Protein AF-A0AA96V9T4-F1 (afdb_monomer)

Foldseek 3Di:
DCDPVNVVVVVVVVCVVQNPVVVVVVVVVVVVVVVVVVVVVVVVVVVVVVVVVVVVVVVVVVVVVVVVVLVVLLVLLVVLVHDPPPDGSVRSVVVSVVSVVPPDDDDDDDDDDDDDDDDDDDDDDDDDDDDDDD

Radius of gyration: 39.46 Å; Cα contacts (8 Å, |Δi|>4): 24; chains: 1; bounding box: 83×58×87 Å

Mean predicted aligned error: 18.17 Å

pLDDT: mean 77.09, std 18.7, range [33.09, 97.25]

InterPro domains:
  IPR003369 Sec-independent protein translocase protein TatA/B/E [PF02416] (2-43)

Structure (mmCIF, N/CA/C/O backbone):
data_AF-A0AA96V9T4-F1
#
_entry.id   AF-A0AA96V9T4-F1
#
loop_
_atom_site.group_PDB
_atom_site.id
_atom_site.type_symbol
_atom_site.label_atom_id
_atom_site.label_alt_id
_atom_site.label_comp_id
_atom_site.label_asym_id
_atom_site.label_entity_id
_atom_site.label_seq_id
_atom_site.pdbx_PDB_ins_code
_atom_site.Cartn_x
_atom_site.Cartn_y
_atom_site.Cartn_z
_atom_site.occupancy
_atom_site.B_iso_or_equiv
_atom_site.auth_seq_id
_atom_site.auth_comp_id
_atom_site.auth_asym_id
_atom_site.auth_atom_id
_atom_site.pdbx_PDB_model_num
ATOM 1 N N . MET A 1 1 ? 34.118 0.308 -5.604 1.00 80.50 1 MET A N 1
ATOM 2 C CA . MET A 1 1 ? 33.140 1.384 -5.858 1.00 80.50 1 MET A CA 1
ATOM 3 C C . MET A 1 1 ? 32.497 1.049 -7.177 1.00 80.50 1 MET A C 1
ATOM 5 O O . MET A 1 1 ? 33.241 0.987 -8.144 1.00 80.50 1 MET A O 1
ATOM 9 N N . ILE A 1 2 ? 31.195 0.756 -7.202 1.00 84.62 2 ILE A N 1
ATOM 10 C CA . ILE A 1 2 ? 30.520 0.529 -8.480 1.00 84.62 2 ILE A CA 1
ATOM 11 C C . ILE A 1 2 ? 30.469 1.876 -9.199 1.00 84.62 2 ILE A C 1
ATOM 13 O O . ILE A 1 2 ? 29.892 2.835 -8.683 1.00 84.62 2 ILE A O 1
ATOM 17 N N . GLY A 1 3 ? 31.157 1.973 -10.330 1.00 94.69 3 GLY A N 1
ATOM 18 C CA . GLY A 1 3 ? 31.218 3.202 -11.116 1.00 94.69 3 GLY A CA 1
ATOM 19 C C . GLY A 1 3 ? 29.951 3.402 -11.946 1.00 94.69 3 GLY A C 1
ATOM 20 O O . GLY A 1 3 ? 29.275 2.440 -12.306 1.00 94.69 3 GLY A O 1
ATOM 21 N N . GLY A 1 4 ? 29.654 4.647 -12.334 1.00 95.69 4 GLY A N 1
ATOM 22 C CA . GLY A 1 4 ? 28.522 4.937 -13.230 1.00 95.69 4 GLY A CA 1
ATOM 23 C C . GLY A 1 4 ? 28.580 4.159 -14.555 1.00 95.69 4 GLY A C 1
ATOM 24 O O . GLY A 1 4 ? 27.540 3.785 -15.092 1.00 95.69 4 GLY A O 1
ATOM 25 N N . LEU A 1 5 ? 29.789 3.840 -15.039 1.00 95.69 5 LEU A N 1
ATOM 26 C CA . LEU A 1 5 ? 29.995 3.002 -16.226 1.00 95.69 5 LEU A CA 1
ATOM 27 C C . LEU A 1 5 ? 29.593 1.534 -16.016 1.00 95.69 5 LEU A C 1
ATOM 29 O O . LEU A 1 5 ? 29.020 0.945 -16.926 1.00 95.69 5 LEU A O 1
ATOM 33 N N . GLU A 1 6 ? 29.844 0.946 -14.842 1.00 95.12 6 GLU A N 1
ATOM 34 C CA . GLU A 1 6 ? 29.424 -0.435 -14.550 1.00 95.12 6 GLU A CA 1
ATOM 35 C C . GLU A 1 6 ? 27.898 -0.539 -14.487 1.00 95.12 6 GLU A C 1
ATOM 37 O O . GLU A 1 6 ? 27.320 -1.456 -15.066 1.00 95.12 6 GLU A O 1
ATOM 42 N N . VAL A 1 7 ? 27.228 0.443 -13.867 1.00 95.69 7 VAL A N 1
ATOM 43 C CA . VAL A 1 7 ? 25.755 0.508 -13.849 1.00 95.69 7 VAL A CA 1
ATOM 44 C C . VAL A 1 7 ? 25.198 0.654 -15.266 1.00 95.69 7 VAL A C 1
ATOM 46 O O . VAL A 1 7 ? 24.257 -0.050 -15.628 1.00 95.69 7 VAL A O 1
ATOM 49 N N . LEU A 1 8 ? 25.794 1.520 -16.093 1.00 95.56 8 LEU A N 1
ATOM 50 C CA . LEU A 1 8 ? 25.370 1.703 -17.482 1.00 95.56 8 LEU A CA 1
ATOM 51 C C . LEU A 1 8 ? 25.533 0.416 -18.303 1.00 95.56 8 LEU A C 1
ATOM 53 O O . LEU A 1 8 ? 24.635 0.063 -19.066 1.00 95.56 8 LEU A O 1
ATOM 57 N N . PHE A 1 9 ? 26.640 -0.308 -18.121 1.00 96.50 9 PHE A N 1
ATOM 58 C CA . PHE A 1 9 ? 26.873 -1.581 -18.802 1.00 96.50 9 PHE A CA 1
ATOM 59 C C . PHE A 1 9 ? 25.818 -2.628 -18.422 1.00 96.50 9 PHE A C 1
ATOM 61 O O . PHE A 1 9 ? 25.251 -3.275 -19.301 1.00 96.50 9 PHE A O 1
ATOM 68 N N . ILE A 1 10 ? 25.488 -2.746 -17.131 1.00 95.50 10 ILE A N 1
ATOM 69 C CA . ILE A 1 10 ? 24.442 -3.662 -16.651 1.00 95.50 10 ILE A CA 1
ATOM 70 C C . ILE A 1 10 ? 23.080 -3.293 -17.249 1.00 95.50 10 ILE A C 1
ATOM 72 O O . ILE A 1 10 ? 22.367 -4.177 -17.723 1.00 95.50 10 ILE A O 1
ATOM 76 N N . ILE A 1 11 ? 22.731 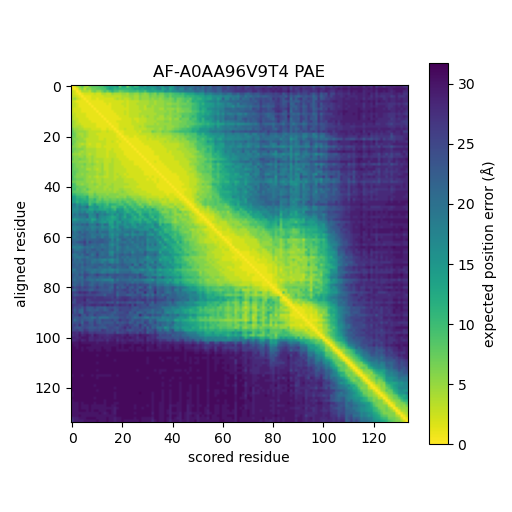-2.002 -17.282 1.00 94.81 11 ILE A N 1
ATOM 77 C CA . ILE A 1 11 ? 21.482 -1.539 -17.901 1.00 94.81 11 ILE A CA 1
ATOM 78 C C . ILE A 1 11 ? 21.442 -1.937 -19.376 1.00 94.81 11 ILE A C 1
ATOM 80 O O . ILE A 1 11 ? 20.445 -2.502 -19.809 1.00 94.81 11 ILE A O 1
ATOM 84 N N . ILE A 1 12 ? 22.517 -1.722 -20.140 1.00 96.38 12 ILE A N 1
ATOM 85 C CA . ILE A 1 12 ? 22.566 -2.115 -21.557 1.00 96.38 12 ILE A CA 1
ATOM 86 C C . ILE A 1 12 ? 22.348 -3.623 -21.721 1.00 96.38 12 ILE A C 1
ATOM 88 O O . ILE A 1 12 ? 21.542 -4.025 -22.556 1.00 96.38 12 ILE A O 1
ATOM 92 N N . VAL A 1 13 ? 23.006 -4.461 -20.912 1.00 96.75 13 VAL A N 1
ATOM 93 C CA . VAL A 1 13 ? 22.823 -5.923 -20.968 1.00 96.75 13 VAL A CA 1
ATOM 94 C C . VAL A 1 13 ? 21.365 -6.305 -20.691 1.00 96.75 13 VAL A C 1
ATOM 96 O O . VAL A 1 13 ? 20.775 -7.062 -21.459 1.00 96.75 13 VAL A O 1
ATOM 99 N N . VAL A 1 14 ? 20.750 -5.743 -19.648 1.00 96.12 14 VAL A N 1
ATOM 100 C CA . VAL A 1 14 ? 19.333 -5.982 -19.317 1.00 96.12 14 VAL A CA 1
ATOM 101 C C . VAL A 1 14 ? 18.413 -5.511 -20.448 1.00 96.12 14 VAL A C 1
ATOM 103 O O . VAL A 1 14 ? 17.487 -6.228 -20.823 1.00 96.12 14 VAL A O 1
ATOM 106 N N . LEU A 1 15 ? 18.682 -4.348 -21.043 1.00 95.56 15 LEU A N 1
ATOM 107 C CA . LEU A 1 15 ? 17.903 -3.818 -22.163 1.00 95.56 15 LEU A CA 1
ATOM 108 C C . LEU A 1 15 ? 18.041 -4.654 -23.437 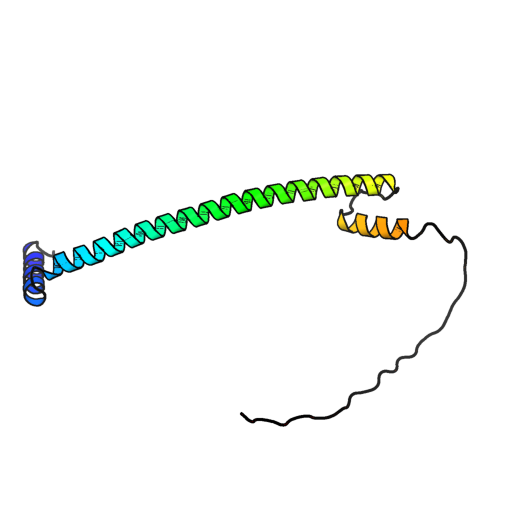1.00 95.56 15 LEU A C 1
ATOM 110 O O . LEU A 1 15 ? 17.100 -4.699 -24.216 1.00 95.56 15 LEU A O 1
ATOM 114 N N . VAL A 1 16 ? 19.167 -5.328 -23.667 1.00 96.25 16 VAL A N 1
ATOM 115 C CA . VAL A 1 16 ? 19.309 -6.257 -24.800 1.00 96.25 16 VAL A CA 1
ATOM 116 C C . VAL A 1 16 ? 18.538 -7.552 -24.545 1.00 96.25 16 VAL A C 1
ATOM 118 O O . VAL A 1 16 ? 17.903 -8.070 -25.459 1.00 96.25 16 VAL A O 1
ATOM 121 N N . LEU A 1 17 ? 18.557 -8.063 -23.310 1.00 96.50 17 LEU A N 1
ATOM 122 C CA . LEU A 1 17 ? 17.844 -9.292 -22.947 1.00 96.50 17 LEU A CA 1
ATOM 123 C C . LEU A 1 17 ? 16.322 -9.120 -22.972 1.00 96.50 17 LEU A C 1
ATOM 125 O O . LEU A 1 17 ? 15.611 -9.995 -23.458 1.00 96.50 17 LEU A O 1
ATOM 129 N N . PHE A 1 18 ? 15.826 -8.006 -22.435 1.00 94.88 18 PHE A N 1
ATOM 130 C CA . PHE A 1 18 ? 14.392 -7.764 -22.279 1.00 94.88 18 PHE A CA 1
ATOM 131 C C . PHE A 1 18 ? 13.824 -6.785 -23.312 1.00 94.88 18 PHE A C 1
ATOM 133 O O . PHE A 1 18 ? 12.625 -6.793 -23.558 1.00 94.88 18 PHE A O 1
ATOM 140 N N . GLY A 1 19 ? 14.655 -5.967 -23.952 1.00 94.38 19 GLY A N 1
ATOM 141 C CA . GLY A 1 19 ? 14.225 -4.881 -24.831 1.00 94.38 19 GLY A CA 1
ATOM 142 C C . GLY A 1 19 ? 13.972 -3.565 -24.074 1.00 94.38 19 GLY A C 1
ATOM 143 O O . GLY A 1 19 ? 13.561 -3.580 -22.908 1.00 94.38 19 GLY A O 1
ATOM 144 N N . PRO A 1 20 ? 14.160 -2.402 -24.731 1.00 93.56 20 PRO A N 1
ATOM 145 C CA . PRO A 1 20 ? 13.902 -1.085 -24.139 1.00 93.56 20 PRO A CA 1
ATOM 146 C C . PRO A 1 20 ? 12.431 -0.844 -23.799 1.00 93.56 20 PRO A C 1
ATOM 148 O O . PRO A 1 20 ? 12.144 -0.057 -22.901 1.00 93.56 20 PRO A O 1
ATOM 151 N N . ASP A 1 21 ? 11.510 -1.547 -24.457 1.00 95.06 21 ASP A N 1
ATOM 152 C CA . ASP A 1 21 ? 10.070 -1.365 -24.269 1.00 95.06 21 ASP A CA 1
ATOM 153 C C . ASP A 1 21 ? 9.527 -2.073 -23.017 1.00 95.06 21 ASP A C 1
ATOM 155 O O . ASP A 1 21 ? 8.495 -1.672 -22.479 1.00 95.06 21 ASP A O 1
ATOM 159 N N . LYS A 1 22 ? 10.231 -3.087 -22.486 1.00 93.81 22 LYS A N 1
ATOM 160 C CA . LYS A 1 22 ? 9.735 -3.872 -21.341 1.00 93.81 22 LYS A CA 1
ATOM 161 C C . LYS A 1 22 ? 9.825 -3.150 -20.009 1.00 93.81 22 LYS A C 1
ATOM 163 O O . LYS A 1 22 ? 8.918 -3.273 -19.192 1.00 93.81 22 LYS A O 1
ATOM 168 N N . ILE A 1 23 ? 10.864 -2.351 -19.792 1.00 93.56 23 ILE A N 1
ATOM 169 C CA . ILE A 1 23 ? 10.989 -1.538 -18.576 1.00 93.56 23 ILE A CA 1
ATOM 170 C C . ILE A 1 23 ? 9.827 -0.530 -18.428 1.00 93.56 23 ILE A C 1
ATOM 172 O O . ILE A 1 23 ? 9.190 -0.531 -17.372 1.00 93.56 23 ILE A O 1
ATOM 176 N N . PRO A 1 24 ? 9.481 0.299 -19.439 1.00 92.00 24 PRO A N 1
ATOM 177 C CA . PRO A 1 24 ? 8.349 1.218 -19.336 1.00 92.00 24 PRO A CA 1
ATOM 178 C C . PRO A 1 24 ? 6.992 0.501 -19.306 1.00 92.00 24 PRO A C 1
ATOM 180 O O . PRO A 1 24 ? 6.080 0.985 -18.638 1.00 92.00 24 PRO A O 1
ATOM 183 N N . GLU A 1 25 ? 6.844 -0.645 -19.977 1.00 95.69 25 GLU A N 1
ATOM 184 C CA . GLU A 1 25 ? 5.634 -1.477 -19.900 1.00 95.69 25 GLU A CA 1
ATOM 185 C C . GLU A 1 25 ? 5.395 -1.985 -18.466 1.00 95.69 25 GLU A C 1
ATOM 187 O O . GLU A 1 25 ? 4.316 -1.779 -17.907 1.00 95.69 25 GLU A O 1
ATOM 192 N N . LEU A 1 26 ? 6.427 -2.547 -17.825 1.00 95.12 26 LEU A N 1
ATOM 193 C CA . LEU A 1 26 ? 6.365 -3.017 -16.438 1.00 95.12 26 LEU A CA 1
ATOM 194 C C . LEU A 1 26 ? 6.142 -1.864 -15.455 1.00 95.12 26 LEU A C 1
ATOM 196 O O . LEU A 1 26 ? 5.318 -1.982 -14.551 1.00 95.12 26 LEU A O 1
ATOM 200 N N . ALA A 1 27 ? 6.824 -0.730 -15.644 1.00 95.44 27 ALA A N 1
ATOM 201 C CA . ALA A 1 27 ? 6.637 0.447 -14.799 1.00 95.44 27 ALA A CA 1
ATOM 202 C C . ALA A 1 27 ? 5.194 0.974 -14.859 1.00 95.44 27 ALA A C 1
ATOM 204 O O . ALA A 1 27 ? 4.633 1.337 -13.826 1.00 95.44 27 ALA A O 1
ATOM 205 N N . ARG A 1 28 ? 4.567 0.980 -16.044 1.00 96.88 28 ARG A N 1
ATOM 206 C CA . ARG A 1 28 ? 3.155 1.361 -16.204 1.00 96.88 28 ARG A CA 1
ATOM 207 C C . ARG A 1 28 ? 2.213 0.361 -15.542 1.00 96.88 28 ARG A C 1
ATOM 209 O O . ARG A 1 28 ? 1.299 0.788 -14.845 1.00 96.88 28 ARG A O 1
ATOM 216 N N . ALA A 1 29 ? 2.449 -0.938 -15.718 1.00 96.75 29 ALA A N 1
ATOM 217 C CA . ALA A 1 29 ? 1.628 -1.983 -15.109 1.00 96.75 29 ALA A CA 1
ATOM 218 C C . ALA A 1 29 ? 1.689 -1.936 -13.572 1.00 96.75 29 ALA A C 1
ATOM 220 O O . ALA A 1 29 ? 0.657 -1.874 -12.907 1.00 96.75 29 ALA A O 1
ATOM 221 N N . VAL A 1 30 ? 2.899 -1.886 -13.008 1.00 97.25 30 VAL A N 1
ATOM 222 C CA . VAL A 1 30 ? 3.114 -1.779 -11.557 1.00 97.25 30 VAL A CA 1
ATOM 223 C C . VAL A 1 30 ? 2.593 -0.445 -11.023 1.00 97.25 30 VAL A C 1
ATOM 225 O O . VAL A 1 30 ? 1.964 -0.414 -9.970 1.00 97.25 30 VAL A O 1
ATOM 228 N N . GLY A 1 31 ? 2.809 0.657 -11.745 1.00 95.94 31 GLY A N 1
ATOM 229 C CA . GLY A 1 31 ? 2.315 1.979 -11.361 1.00 95.94 31 GLY A CA 1
ATOM 230 C C . GLY A 1 31 ? 0.788 2.052 -11.312 1.00 95.94 31 GLY A C 1
ATOM 231 O O . GLY A 1 31 ? 0.238 2.592 -10.354 1.00 95.94 31 GLY A O 1
ATOM 232 N N . GLY A 1 32 ? 0.108 1.463 -12.301 1.00 96.81 32 GLY A N 1
ATOM 233 C CA . GLY A 1 32 ? -1.349 1.331 -12.310 1.00 96.81 32 GLY A CA 1
ATOM 234 C C . GLY A 1 32 ? -1.849 0.490 -11.137 1.00 96.81 32 GLY A C 1
ATOM 235 O O . GLY A 1 32 ? -2.663 0.967 -10.349 1.00 96.81 32 GLY A O 1
ATOM 236 N N . ALA A 1 33 ? -1.276 -0.704 -10.953 1.00 97.06 33 ALA A N 1
ATOM 237 C CA . ALA A 1 33 ? -1.637 -1.603 -9.859 1.00 97.06 33 ALA A CA 1
ATOM 238 C C . ALA A 1 33 ? -1.428 -0.963 -8.475 1.00 97.06 33 ALA A C 1
ATOM 240 O O . ALA A 1 33 ? -2.295 -1.055 -7.611 1.00 97.06 33 ALA A O 1
ATOM 241 N N . MET A 1 34 ? -0.309 -0.263 -8.260 1.00 96.88 34 MET A N 1
ATOM 242 C CA . MET A 1 34 ? -0.033 0.439 -7.002 1.00 96.88 34 MET A CA 1
ATOM 243 C C . MET A 1 34 ? -1.004 1.609 -6.772 1.00 96.88 34 MET A C 1
ATOM 245 O O . MET A 1 34 ? -1.389 1.883 -5.634 1.00 96.88 34 MET A O 1
ATOM 249 N N . GLY A 1 35 ? -1.416 2.300 -7.840 1.00 96.75 35 GLY A N 1
ATOM 250 C CA . GLY A 1 35 ? -2.401 3.381 -7.781 1.00 96.75 35 GLY A CA 1
ATOM 251 C C . GLY A 1 35 ? -3.793 2.890 -7.381 1.00 96.75 35 GLY A C 1
ATOM 252 O O . GLY A 1 35 ? -4.415 3.458 -6.477 1.00 96.75 35 GLY A O 1
ATOM 253 N N . GLU A 1 36 ? -4.257 1.804 -7.999 1.00 96.81 36 GLU A N 1
ATOM 254 C CA . GLU A 1 36 ? -5.520 1.148 -7.642 1.00 96.81 36 GLU A CA 1
ATOM 255 C C . GLU A 1 36 ? -5.460 0.565 -6.229 1.00 96.81 36 GLU A C 1
ATOM 257 O O . GLU A 1 36 ? -6.371 0.792 -5.435 1.00 96.81 36 GLU A O 1
ATOM 262 N N . PHE A 1 37 ? -4.348 -0.081 -5.864 1.00 96.56 37 PHE A N 1
ATOM 263 C CA . PHE A 1 37 ? -4.134 -0.621 -4.523 1.00 96.56 37 PHE A CA 1
ATOM 264 C C . PHE A 1 37 ? -4.206 0.465 -3.445 1.00 96.56 37 PHE A C 1
ATOM 266 O O . PHE A 1 37 ? -4.906 0.299 -2.450 1.00 96.56 37 PHE A O 1
ATOM 273 N N . LYS A 1 38 ? -3.546 1.613 -3.648 1.00 95.69 38 LYS A N 1
ATOM 274 C CA . LYS A 1 38 ? -3.608 2.745 -2.709 1.00 95.69 38 LYS A CA 1
ATOM 275 C C . LYS A 1 38 ? -5.022 3.322 -2.593 1.00 95.69 38 LYS A C 1
ATOM 277 O O . LYS A 1 38 ? -5.434 3.733 -1.510 1.00 95.69 38 LYS A O 1
ATOM 282 N N . THR A 1 39 ? -5.761 3.357 -3.698 1.00 95.56 39 THR A N 1
ATOM 283 C CA . THR A 1 39 ? -7.150 3.835 -3.717 1.00 95.56 39 THR A CA 1
ATOM 284 C C . THR A 1 39 ? -8.064 2.882 -2.948 1.00 95.56 39 THR A C 1
ATOM 286 O O . THR A 1 39 ? -8.815 3.328 -2.083 1.00 95.56 39 THR A O 1
ATOM 289 N N . ALA A 1 40 ? -7.940 1.575 -3.191 1.00 95.62 40 ALA A N 1
ATOM 290 C CA . ALA A 1 40 ? -8.668 0.540 -2.465 1.00 95.62 40 ALA A CA 1
ATOM 291 C C . ALA A 1 40 ? -8.319 0.533 -0.969 1.00 95.62 40 ALA A C 1
ATOM 293 O O . ALA A 1 40 ? -9.210 0.462 -0.129 1.00 95.62 40 ALA A O 1
ATOM 294 N N . GLN A 1 41 ? -7.037 0.685 -0.624 1.00 94.50 41 GLN A N 1
ATOM 295 C CA . GLN A 1 41 ? -6.582 0.782 0.763 1.00 94.50 41 GLN A CA 1
ATOM 296 C C . GLN A 1 41 ? -7.217 1.981 1.482 1.00 94.50 41 GLN A C 1
ATOM 298 O O . GLN A 1 41 ? -7.708 1.835 2.597 1.00 94.50 41 GLN A O 1
ATOM 303 N N . LYS A 1 42 ? -7.259 3.152 0.834 1.00 93.81 42 LYS A N 1
ATOM 304 C CA . LYS A 1 42 ? -7.873 4.357 1.407 1.00 93.81 42 LYS A CA 1
ATOM 305 C C . LYS A 1 42 ? -9.390 4.220 1.578 1.00 93.81 42 LYS A C 1
ATOM 307 O O . LYS A 1 42 ? -9.934 4.720 2.558 1.00 93.81 42 LYS A O 1
ATOM 312 N N . ALA A 1 43 ? -10.069 3.557 0.641 1.00 90.81 43 ALA A N 1
ATOM 313 C CA . ALA A 1 43 ? -11.492 3.251 0.771 1.00 90.81 43 ALA A CA 1
ATOM 314 C C . ALA A 1 43 ? -11.754 2.304 1.955 1.00 90.81 43 ALA A C 1
ATOM 316 O O . ALA A 1 43 ? -12.618 2.584 2.779 1.00 90.81 43 ALA A O 1
ATOM 317 N N . ALA A 1 44 ? -10.943 1.251 2.102 1.00 90.12 44 ALA A N 1
ATOM 318 C CA . ALA A 1 44 ? -11.051 0.313 3.216 1.00 90.12 44 ALA A CA 1
ATOM 319 C C . ALA A 1 44 ? -10.819 0.983 4.584 1.00 90.12 44 ALA A C 1
ATOM 321 O O . ALA A 1 44 ? -11.531 0.698 5.541 1.00 90.12 44 ALA A O 1
ATOM 322 N N . GLU A 1 45 ? -9.853 1.901 4.686 1.00 87.62 45 GLU A N 1
ATOM 323 C CA . GLU A 1 45 ? -9.608 2.666 5.917 1.00 87.62 45 GLU A CA 1
ATOM 324 C C . GLU A 1 45 ? -10.802 3.564 6.288 1.00 87.62 45 GLU A C 1
ATOM 326 O O . GLU A 1 45 ? -11.186 3.642 7.457 1.00 87.62 45 GLU A O 1
ATOM 331 N N . PHE A 1 46 ? -11.432 4.200 5.294 1.00 85.25 46 PHE A N 1
ATOM 332 C CA . PHE A 1 46 ? -12.625 5.017 5.509 1.00 85.25 46 PHE A CA 1
ATOM 333 C C . PHE A 1 46 ? -13.809 4.184 6.021 1.00 85.25 46 PHE A C 1
ATOM 335 O O . PHE A 1 46 ? -14.427 4.571 7.015 1.00 85.25 46 PHE A O 1
ATOM 342 N N . ASP A 1 47 ? -14.076 3.025 5.414 1.00 82.25 47 ASP A N 1
ATOM 343 C CA . ASP A 1 47 ? -15.1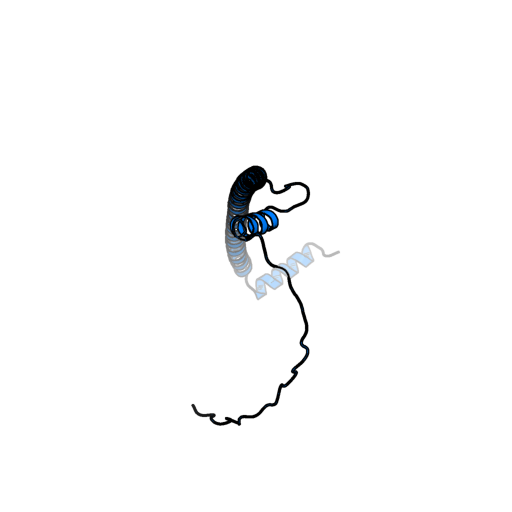68 2.132 5.828 1.00 82.25 47 ASP A CA 1
ATOM 344 C C . ASP A 1 47 ? -14.995 1.636 7.271 1.00 82.25 47 ASP A C 1
ATOM 346 O O . ASP A 1 47 ? -15.953 1.629 8.049 1.00 82.25 47 ASP A O 1
ATOM 350 N N . LEU A 1 48 ? -13.765 1.292 7.667 1.00 80.56 48 LEU A N 1
ATOM 351 C CA . LEU A 1 48 ? -13.453 0.892 9.042 1.00 80.56 48 LEU A CA 1
ATOM 352 C C . LEU A 1 48 ? -13.673 2.042 10.035 1.00 80.56 48 LEU A C 1
ATOM 354 O O . LEU A 1 48 ? -14.312 1.852 11.069 1.00 80.56 48 LEU A O 1
ATOM 358 N N . SER A 1 49 ? -13.223 3.255 9.699 1.00 79.56 49 SER A N 1
ATOM 359 C CA . SER A 1 49 ? -13.423 4.430 10.557 1.00 79.56 49 SER A CA 1
ATOM 360 C C . SER A 1 49 ? -14.904 4.799 10.731 1.00 79.56 49 SER A C 1
ATOM 362 O O . SER A 1 49 ? -15.327 5.198 11.818 1.00 79.56 49 SER A O 1
ATOM 364 N N . GLY A 1 50 ? -15.712 4.622 9.679 1.00 77.50 50 GLY A N 1
ATOM 365 C CA . GLY A 1 50 ? -17.158 4.824 9.729 1.00 77.50 50 GLY A CA 1
ATOM 366 C C . GLY A 1 50 ? -17.856 3.783 10.604 1.00 77.50 50 GLY A C 1
ATOM 367 O O . GLY A 1 50 ? -18.738 4.129 11.390 1.00 77.50 50 GLY A O 1
ATOM 368 N N . PHE A 1 51 ? -17.426 2.522 10.527 1.00 74.12 51 PHE A N 1
ATOM 369 C CA . PHE A 1 51 ? -17.947 1.443 11.363 1.00 74.12 51 PHE A CA 1
ATOM 370 C C . PHE A 1 51 ? -17.649 1.661 12.855 1.00 74.12 51 PHE A C 1
ATOM 372 O O . PHE A 1 51 ? -18.548 1.533 13.688 1.00 74.12 51 PHE A O 1
ATOM 379 N N . ASP A 1 52 ? -16.424 2.068 13.196 1.00 78.00 52 ASP A N 1
ATOM 380 C CA . ASP A 1 52 ? -16.031 2.352 14.581 1.00 78.00 52 ASP A CA 1
ATOM 381 C C . ASP A 1 52 ? -16.810 3.534 15.179 1.00 78.00 52 ASP A C 1
ATOM 383 O O . ASP A 1 52 ? -17.235 3.485 16.339 1.00 78.00 52 ASP A O 1
ATOM 387 N N . ALA A 1 53 ? -17.058 4.583 14.386 1.00 77.44 53 ALA A N 1
ATOM 388 C CA . ALA A 1 53 ? -17.862 5.728 14.809 1.00 77.44 53 ALA A CA 1
ATOM 389 C C . ALA A 1 53 ? -19.323 5.333 15.099 1.00 77.44 53 ALA A C 1
ATOM 391 O O . ALA A 1 53 ? -19.852 5.674 16.160 1.00 77.44 53 ALA A O 1
ATOM 392 N N . LEU A 1 54 ? -19.948 4.554 14.208 1.00 78.50 54 LEU A N 1
ATOM 393 C CA . LEU A 1 54 ? -21.319 4.057 14.385 1.00 78.50 54 LEU A CA 1
ATOM 394 C C . LEU A 1 54 ? -21.448 3.114 15.587 1.00 78.50 54 LEU A C 1
ATOM 396 O O . LEU A 1 54 ? -22.451 3.136 16.307 1.00 78.50 54 LEU A O 1
ATOM 400 N N . ASN A 1 55 ? -20.441 2.275 15.826 1.00 82.69 55 ASN A N 1
ATOM 401 C CA . ASN A 1 55 ? -20.456 1.348 16.951 1.00 82.69 55 ASN A CA 1
ATOM 402 C C . ASN A 1 55 ? -20.298 2.085 18.291 1.00 82.69 55 ASN A C 1
ATOM 404 O O . ASN A 1 55 ? -20.958 1.745 19.273 1.00 82.69 55 ASN A O 1
ATOM 408 N N . ARG A 1 56 ? -19.481 3.147 18.331 1.00 81.75 56 ARG A N 1
ATOM 409 C CA . ARG A 1 56 ? -19.334 4.001 19.516 1.00 81.75 56 ARG A CA 1
ATOM 410 C C . ARG A 1 56 ? -20.625 4.749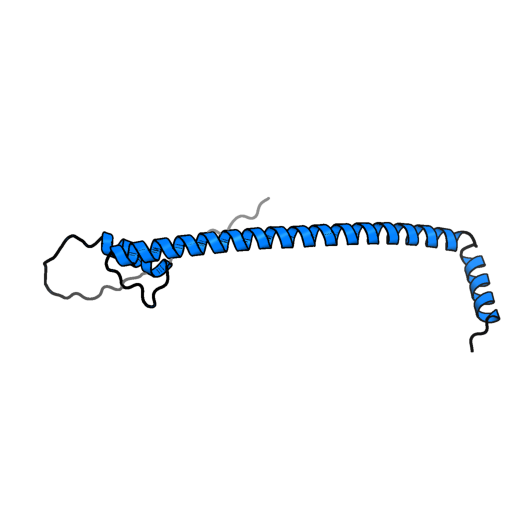 19.855 1.00 81.75 56 ARG A C 1
ATOM 412 O O . ARG A 1 56 ? -21.005 4.781 21.023 1.00 81.75 56 ARG A O 1
ATOM 419 N N . GLU A 1 57 ? -21.320 5.293 18.860 1.00 79.62 57 GLU A N 1
ATOM 420 C CA . GLU A 1 57 ? -22.623 5.943 19.057 1.00 79.62 57 GLU A CA 1
ATOM 421 C C . GLU A 1 57 ? -23.664 4.961 19.626 1.00 79.62 57 GLU A C 1
ATOM 423 O O . GLU A 1 57 ? -24.321 5.252 20.629 1.00 79.62 57 GLU A O 1
ATOM 428 N N . ASN A 1 58 ? -23.749 3.752 19.058 1.00 80.75 58 ASN A N 1
ATOM 429 C CA . ASN A 1 58 ? -24.642 2.701 19.553 1.00 80.75 58 ASN A CA 1
ATOM 430 C C . ASN A 1 58 ? -24.288 2.236 20.976 1.00 80.75 58 ASN A C 1
ATOM 432 O O . ASN A 1 58 ? -25.181 1.987 21.791 1.00 80.75 58 ASN A O 1
ATOM 436 N N . ALA A 1 59 ? -22.998 2.137 21.306 1.00 80.56 59 ALA A N 1
ATOM 437 C CA . ALA A 1 59 ? -22.546 1.779 22.648 1.00 80.56 59 ALA A CA 1
ATOM 438 C C . ALA A 1 59 ? -22.911 2.855 23.687 1.00 80.56 59 ALA A C 1
ATOM 440 O O . ALA A 1 59 ? -23.330 2.528 24.801 1.00 80.56 59 ALA A O 1
ATOM 441 N N . GLU A 1 60 ? -22.805 4.138 23.332 1.00 80.25 60 GLU A N 1
ATOM 442 C CA . GLU A 1 60 ? -23.195 5.247 24.208 1.00 80.25 60 GLU A CA 1
ATOM 443 C C . GLU A 1 60 ? -24.717 5.328 24.407 1.00 80.25 60 GLU A C 1
ATOM 445 O O . GLU A 1 60 ? -25.172 5.575 25.529 1.00 80.25 60 GLU A O 1
ATOM 450 N N . ALA A 1 61 ? -25.508 5.058 23.363 1.00 82.75 61 ALA A N 1
ATOM 451 C CA . ALA A 1 61 ? -26.966 4.972 23.454 1.00 82.75 61 ALA A CA 1
ATOM 452 C C . ALA A 1 61 ? -27.414 3.821 24.373 1.00 82.75 61 ALA A C 1
ATOM 454 O O . ALA A 1 61 ? -28.169 4.059 25.319 1.00 82.75 61 ALA A O 1
ATOM 455 N N . LYS A 1 62 ? -26.865 2.609 24.183 1.00 83.19 62 LYS A N 1
ATOM 456 C CA . LYS A 1 62 ? -27.138 1.463 25.069 1.00 83.19 62 LYS A CA 1
ATOM 457 C C . LYS A 1 62 ? -26.769 1.762 26.515 1.00 83.19 62 LYS A C 1
ATOM 459 O O . LYS A 1 62 ? -27.562 1.500 27.408 1.00 83.19 62 LYS A O 1
ATOM 464 N N . LYS A 1 63 ? -25.601 2.362 26.765 1.00 83.94 63 LYS A N 1
ATOM 465 C CA . LYS A 1 63 ? -25.161 2.686 28.131 1.00 83.94 63 LYS A CA 1
ATOM 466 C C . LYS A 1 63 ? -26.122 3.648 28.838 1.00 83.94 63 LYS A C 1
ATOM 468 O O . LYS A 1 63 ? -26.382 3.474 30.028 1.00 83.94 63 LYS A O 1
ATOM 473 N N . LYS A 1 64 ? -26.656 4.648 28.126 1.00 84.12 64 LYS A N 1
ATOM 474 C CA . LYS A 1 64 ? -27.657 5.581 28.672 1.00 84.12 64 LYS A CA 1
ATOM 475 C C . LYS A 1 64 ? -28.985 4.885 28.966 1.00 84.12 64 LYS A C 1
ATOM 477 O O . LYS A 1 64 ? -29.568 5.133 30.016 1.00 84.12 64 LYS A O 1
ATOM 482 N N . GLU A 1 65 ? -29.431 3.996 28.084 1.00 83.88 65 GLU A N 1
ATOM 483 C CA . GLU A 1 65 ? -30.647 3.204 28.279 1.00 83.88 65 GLU A CA 1
ATOM 484 C C . GLU A 1 65 ? -30.527 2.264 29.489 1.00 83.88 65 GLU A C 1
ATOM 486 O O . GLU A 1 65 ? -31.400 2.265 30.356 1.00 83.88 65 GLU A O 1
ATOM 491 N N . THR A 1 66 ? -29.410 1.538 29.620 1.00 83.25 66 THR A N 1
ATOM 492 C CA . THR A 1 66 ? -29.163 0.644 30.765 1.00 83.25 66 THR A CA 1
ATOM 493 C C . THR A 1 66 ? -29.046 1.423 32.077 1.00 83.25 66 THR A C 1
ATOM 495 O O . THR A 1 66 ? -29.580 0.997 33.096 1.00 83.25 66 THR A O 1
ATOM 498 N N . ALA A 1 67 ? -28.405 2.597 32.066 1.00 85.38 67 ALA A N 1
ATOM 499 C CA . ALA A 1 67 ? -28.326 3.458 33.245 1.00 85.38 67 ALA A CA 1
ATOM 500 C C . ALA A 1 67 ? -29.709 3.979 33.680 1.00 85.38 67 ALA A C 1
ATOM 502 O O . ALA A 1 67 ? -30.024 3.955 34.869 1.00 85.38 67 ALA A O 1
ATOM 503 N N . ALA A 1 68 ? -30.553 4.388 32.727 1.00 87.44 68 ALA A N 1
ATOM 504 C CA . ALA A 1 68 ? -31.918 4.832 33.006 1.00 87.44 68 ALA A CA 1
ATOM 505 C C . ALA A 1 68 ? -32.816 3.688 33.514 1.00 87.44 68 ALA A C 1
ATOM 507 O O . ALA A 1 68 ? -33.659 3.901 34.387 1.00 87.44 68 ALA A O 1
ATOM 508 N N . LEU A 1 69 ? -32.633 2.469 32.996 1.00 84.88 69 LEU A N 1
ATOM 509 C CA . LEU A 1 69 ? -33.337 1.277 33.472 1.00 84.88 69 LEU A CA 1
ATOM 510 C C . LEU A 1 69 ? -32.940 0.942 34.918 1.00 84.88 69 LEU A C 1
ATOM 512 O O . LEU A 1 69 ? -33.810 0.723 35.757 1.00 84.88 69 LEU A O 1
ATOM 516 N N . ASN A 1 70 ? -31.640 0.986 35.224 1.00 84.75 70 ASN A N 1
ATOM 517 C CA . ASN A 1 70 ? -31.119 0.735 36.568 1.00 84.75 70 ASN A CA 1
ATOM 518 C C . ASN A 1 70 ? -31.663 1.742 37.589 1.00 84.75 70 ASN A C 1
ATOM 520 O O . ASN A 1 70 ? -32.047 1.349 38.686 1.00 84.75 70 ASN A O 1
ATOM 524 N N . GLU A 1 71 ? -31.770 3.023 37.224 1.00 87.75 71 GLU A N 1
ATOM 525 C CA . GLU A 1 71 ? -32.382 4.038 38.091 1.00 87.75 71 GLU A CA 1
ATOM 526 C C . GLU A 1 71 ? -33.857 3.720 38.392 1.00 87.75 71 GLU A C 1
ATOM 528 O O . GLU A 1 71 ? -34.304 3.855 39.531 1.00 87.75 71 GLU A O 1
ATOM 533 N N . LYS A 1 72 ? -34.617 3.253 37.392 1.00 87.31 72 LYS A N 1
ATOM 534 C CA . LYS A 1 72 ? -36.010 2.827 37.597 1.00 87.31 72 LYS A CA 1
ATOM 535 C C . LYS A 1 72 ? -36.116 1.603 38.505 1.00 87.31 72 LYS A C 1
ATOM 537 O O . LYS A 1 72 ? -37.008 1.565 39.346 1.00 87.31 72 LYS A O 1
ATOM 542 N N . ILE A 1 73 ? -35.220 0.628 38.358 1.00 86.00 73 ILE A N 1
ATOM 543 C CA . ILE A 1 73 ? -35.192 -0.584 39.193 1.00 86.00 73 ILE A CA 1
ATOM 544 C C . ILE A 1 73 ? -34.902 -0.231 40.653 1.00 86.00 73 ILE A C 1
ATOM 546 O O . ILE A 1 73 ? -35.578 -0.734 41.544 1.00 86.00 73 ILE A O 1
ATOM 550 N N . ILE A 1 74 ? -33.954 0.676 40.898 1.00 84.56 74 ILE A N 1
ATOM 551 C CA . ILE A 1 74 ? -33.616 1.141 42.250 1.00 84.56 74 ILE A CA 1
ATOM 552 C C . ILE A 1 74 ? -34.819 1.837 42.903 1.00 84.56 74 ILE A C 1
ATOM 554 O O . ILE A 1 74 ? -35.122 1.553 44.056 1.00 84.56 74 ILE A O 1
ATOM 558 N N . LYS A 1 75 ? -35.552 2.682 42.163 1.00 86.31 75 LYS A N 1
ATOM 559 C CA . LYS A 1 75 ? -36.777 3.327 42.674 1.00 86.31 75 LYS A CA 1
ATOM 560 C C . LYS A 1 75 ? -37.875 2.314 43.008 1.00 86.31 75 LYS A C 1
ATOM 562 O O . LYS A 1 75 ? -38.486 2.414 44.063 1.00 86.31 75 LYS A O 1
ATOM 567 N N . MET A 1 76 ? -38.083 1.311 42.152 1.00 82.25 76 MET A N 1
ATOM 568 C CA . MET A 1 76 ? -39.054 0.242 42.419 1.00 82.25 76 MET A CA 1
ATOM 569 C C . MET A 1 76 ? -38.654 -0.628 43.622 1.00 82.25 76 MET A C 1
ATOM 571 O O . MET A 1 76 ? -39.519 -1.041 44.389 1.00 82.25 76 MET A O 1
ATOM 575 N N . ALA A 1 77 ? -37.358 -0.896 43.810 1.00 82.12 77 ALA A N 1
ATOM 576 C CA . ALA A 1 77 ? -36.853 -1.632 44.969 1.00 82.12 77 ALA A CA 1
ATOM 577 C C . ALA A 1 77 ? -37.093 -0.868 46.281 1.00 82.12 77 ALA A C 1
ATOM 579 O O . ALA A 1 77 ? -37.543 -1.463 47.261 1.00 82.12 77 ALA A O 1
ATOM 580 N N . ASP A 1 78 ? -36.834 0.441 46.280 1.00 84.75 78 ASP A N 1
ATOM 581 C CA . ASP A 1 78 ? -37.037 1.318 47.436 1.00 84.75 78 ASP A CA 1
ATOM 582 C C . ASP A 1 78 ? -38.526 1.406 47.820 1.00 84.75 78 ASP A C 1
ATOM 584 O O . ASP A 1 78 ? -38.889 1.205 48.979 1.00 84.75 78 ASP A O 1
ATOM 588 N N . GLU A 1 79 ? -39.415 1.563 46.831 1.00 84.25 79 GLU A N 1
ATOM 589 C CA . GLU A 1 79 ? -40.874 1.544 47.032 1.00 84.25 79 GLU A CA 1
ATOM 590 C C . GLU A 1 79 ? -41.390 0.194 47.568 1.00 84.25 79 GLU A C 1
ATOM 592 O O . GLU A 1 79 ? -42.324 0.160 48.369 1.00 84.25 79 GLU A O 1
ATOM 597 N N . ALA A 1 80 ? -40.756 -0.921 47.190 1.00 81.19 80 ALA A N 1
ATOM 598 C CA . ALA A 1 80 ? -41.054 -2.261 47.710 1.00 81.19 80 ALA A CA 1
ATOM 599 C C . ALA A 1 80 ? -40.406 -2.552 49.088 1.00 81.19 80 ALA A C 1
ATOM 601 O O . ALA A 1 80 ? -40.489 -3.675 49.615 1.00 81.19 80 ALA A O 1
ATOM 602 N N . GLY A 1 81 ? -39.720 -1.567 49.682 1.00 79.94 81 GLY A N 1
ATOM 603 C CA . GLY A 1 81 ? -39.020 -1.700 50.960 1.00 79.94 81 GLY A CA 1
ATOM 604 C C . GLY A 1 81 ? -37.871 -2.711 50.908 1.00 79.94 81 GLY A C 1
ATOM 605 O O . GLY A 1 81 ? -37.676 -3.487 51.850 1.00 79.94 81 GLY A O 1
ATOM 606 N N . ILE A 1 82 ? -37.165 -2.793 49.779 1.00 78.88 82 ILE A N 1
ATOM 607 C CA . ILE A 1 82 ? -35.997 -3.655 49.568 1.00 78.88 82 ILE A CA 1
ATOM 608 C C . ILE A 1 82 ? -34.748 -2.779 49.654 1.00 78.88 82 ILE A C 1
ATOM 610 O O . ILE A 1 82 ? -34.616 -1.803 48.927 1.00 78.88 82 ILE A O 1
ATOM 614 N N . SER A 1 83 ? -33.811 -3.140 50.536 1.00 76.19 83 SER A N 1
ATOM 615 C CA . SER A 1 83 ? -32.562 -2.388 50.698 1.00 76.19 83 SER A CA 1
ATOM 616 C C . SER A 1 83 ? -31.729 -2.419 49.413 1.00 76.19 83 SER A C 1
ATOM 618 O O . SER A 1 83 ? -31.360 -3.492 48.931 1.00 76.19 83 SER A O 1
ATOM 620 N N . THR A 1 84 ? -31.433 -1.236 48.874 1.00 75.56 84 THR A N 1
ATOM 621 C CA . THR A 1 84 ? -30.671 -1.029 47.634 1.00 75.56 84 THR A CA 1
ATOM 622 C C . THR A 1 84 ? -29.160 -0.923 47.864 1.00 75.56 84 THR A C 1
ATOM 624 O O . THR A 1 84 ? -28.393 -0.841 46.905 1.00 75.56 84 THR A O 1
ATOM 627 N N . GLU A 1 85 ? -28.697 -0.913 49.118 1.00 76.75 85 GLU A N 1
ATOM 628 C CA . GLU A 1 85 ? -27.277 -0.780 49.452 1.00 76.75 85 GLU A CA 1
ATOM 629 C C . GLU A 1 85 ? -26.520 -2.092 49.191 1.00 76.75 85 GLU A C 1
ATOM 631 O O . GLU A 1 85 ? -26.759 -3.120 49.824 1.00 76.75 85 GLU A O 1
ATOM 636 N N . GLY A 1 86 ? -25.586 -2.052 48.236 1.00 75.94 86 GLY A N 1
ATOM 637 C CA . GLY A 1 86 ? -24.683 -3.165 47.925 1.00 75.94 86 GLY A CA 1
ATOM 638 C C . GLY A 1 86 ? -25.246 -4.255 47.005 1.00 75.94 86 GLY A C 1
ATOM 639 O O . GLY A 1 86 ? -24.567 -5.260 46.816 1.00 75.94 86 GLY A O 1
ATOM 640 N N . LYS A 1 87 ? -26.441 -4.073 46.421 1.00 78.25 87 LYS A N 1
ATOM 641 C CA . LYS A 1 87 ? -27.071 -5.034 45.494 1.00 78.25 87 LYS A CA 1
ATOM 642 C C . LYS A 1 87 ? -27.081 -4.522 44.054 1.00 78.25 87 LYS A C 1
ATOM 644 O O . LYS A 1 87 ? -27.263 -3.331 43.806 1.00 78.25 87 LYS A O 1
ATOM 649 N N . THR A 1 88 ? -26.891 -5.426 43.100 1.00 82.06 88 THR A N 1
ATOM 650 C CA . THR A 1 88 ? -26.949 -5.115 41.664 1.00 82.06 88 THR A CA 1
ATOM 651 C C . THR A 1 88 ? -28.395 -5.051 41.159 1.00 82.06 88 THR A C 1
ATOM 653 O O . THR A 1 88 ? -29.297 -5.630 41.761 1.00 82.06 88 THR A O 1
ATOM 656 N N . ALA A 1 89 ? -28.639 -4.345 40.048 1.00 77.50 89 ALA A N 1
ATOM 657 C CA . ALA A 1 89 ? -29.985 -4.197 39.480 1.00 77.50 89 ALA A CA 1
ATOM 658 C C . ALA A 1 89 ? -30.648 -5.554 39.164 1.00 77.50 89 ALA A C 1
ATOM 660 O O . ALA A 1 89 ? -31.841 -5.723 39.405 1.00 77.50 89 ALA A O 1
ATOM 661 N N . ASP A 1 90 ? -29.8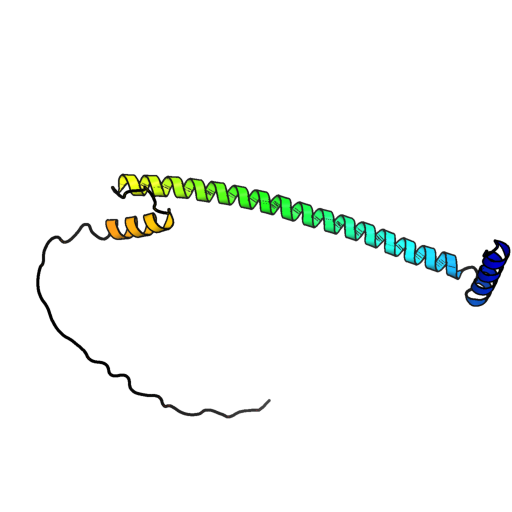63 -6.535 38.713 1.00 80.75 90 ASP A N 1
ATOM 662 C CA . ASP A 1 90 ? -30.344 -7.888 38.419 1.00 80.75 90 ASP A CA 1
ATOM 663 C C . ASP A 1 90 ? -30.752 -8.647 39.695 1.00 80.75 90 ASP A C 1
ATOM 665 O O . ASP A 1 90 ? -31.799 -9.290 39.733 1.00 80.75 90 ASP A O 1
ATOM 669 N N . GLU A 1 91 ? -29.984 -8.519 40.781 1.00 79.75 91 GLU A N 1
ATOM 670 C CA . GLU A 1 91 ? -30.322 -9.123 42.079 1.00 79.75 91 GLU A CA 1
ATOM 671 C C . GLU A 1 91 ? -31.556 -8.472 42.709 1.00 79.75 91 GLU A C 1
ATOM 673 O O . GLU A 1 91 ? -32.370 -9.150 43.337 1.00 79.75 91 GLU A O 1
ATOM 678 N N . LEU A 1 92 ? -31.719 -7.158 42.530 1.00 79.25 92 LEU A N 1
ATOM 679 C CA . LEU A 1 92 ? -32.900 -6.436 42.994 1.00 79.25 92 LEU A CA 1
ATOM 680 C C . LEU A 1 92 ? -34.157 -6.883 42.238 1.00 79.25 92 LEU A C 1
ATOM 682 O O . LEU A 1 92 ? -35.184 -7.080 42.875 1.00 79.25 92 LEU A O 1
ATOM 686 N N . LEU A 1 93 ? -34.086 -7.120 40.924 1.00 76.94 93 LEU A N 1
ATOM 687 C CA . LEU A 1 93 ? -35.219 -7.627 40.135 1.00 76.94 93 LEU A CA 1
ATOM 688 C C . LEU A 1 93 ? -35.695 -9.014 40.588 1.00 76.94 93 LEU A C 1
ATOM 690 O O . LEU A 1 93 ? -36.904 -9.260 40.655 1.00 76.94 93 LEU A O 1
ATOM 694 N N . VAL A 1 94 ? -34.758 -9.905 40.926 1.00 84.00 94 VAL A N 1
ATOM 695 C CA . VAL A 1 94 ? -35.074 -11.237 41.466 1.00 84.00 94 VAL A CA 1
ATOM 696 C C . VAL A 1 94 ? -35.758 -11.106 42.827 1.00 84.00 94 VAL A C 1
ATOM 698 O O . VAL A 1 94 ? -36.824 -11.679 43.033 1.00 84.00 94 VAL A O 1
ATOM 701 N N . LEU A 1 95 ? -35.212 -10.275 43.720 1.00 76.38 95 LEU A N 1
ATOM 702 C CA . LEU A 1 95 ? -35.760 -10.066 45.065 1.00 76.38 95 LEU A CA 1
ATOM 703 C C . LEU A 1 95 ? -37.116 -9.350 45.056 1.00 76.38 95 LEU A C 1
ATOM 705 O O . LEU A 1 95 ? -37.980 -9.693 45.857 1.00 76.38 95 LEU A O 1
ATOM 709 N N . ILE A 1 96 ? -37.328 -8.385 44.156 1.00 83.19 96 ILE A N 1
ATOM 710 C CA . ILE A 1 96 ? -38.631 -7.731 43.953 1.00 83.19 96 ILE A CA 1
ATOM 711 C C . ILE A 1 96 ? -39.669 -8.770 43.525 1.00 83.19 96 ILE A C 1
ATOM 713 O O . ILE A 1 96 ? -40.756 -8.818 44.096 1.00 83.19 96 ILE A O 1
ATOM 717 N N . SER A 1 97 ? -39.327 -9.629 42.562 1.00 79.00 97 SER A N 1
ATOM 718 C CA . SER A 1 97 ? -40.239 -10.671 42.071 1.00 79.00 97 SER A CA 1
ATOM 719 C C . SER A 1 97 ? -40.557 -11.713 43.150 1.00 79.00 97 SER A C 1
ATOM 721 O O . SER A 1 97 ? -41.700 -12.156 43.276 1.00 79.00 97 SER A O 1
ATOM 723 N N . GLU A 1 98 ? -39.566 -12.073 43.967 1.00 78.81 98 GLU A N 1
ATOM 724 C CA . GLU A 1 98 ? -39.716 -13.020 45.076 1.00 78.81 98 GLU A CA 1
ATOM 725 C C . GLU A 1 98 ? -40.588 -12.444 46.205 1.00 78.81 98 GLU A C 1
ATOM 727 O O . GLU A 1 98 ? -41.496 -13.113 46.703 1.00 78.81 98 GLU A O 1
ATOM 732 N N . LYS A 1 99 ? -40.389 -11.164 46.546 1.00 72.19 99 LYS A N 1
ATOM 733 C CA . LYS A 1 99 ? -41.125 -10.469 47.613 1.00 72.19 99 LYS A CA 1
ATOM 734 C C . LYS A 1 99 ? -42.553 -10.095 47.206 1.00 72.19 99 LYS A C 1
ATOM 736 O O . LYS A 1 99 ? -43.450 -10.140 48.035 1.00 72.19 99 LYS A O 1
ATOM 741 N N . MET A 1 100 ? -42.798 -9.816 45.923 1.00 64.81 100 MET A N 1
ATOM 742 C CA . MET A 1 100 ? -44.157 -9.647 45.383 1.00 64.81 100 MET A CA 1
ATOM 743 C C . MET A 1 100 ? -44.948 -10.964 45.324 1.00 64.81 100 MET A C 1
ATOM 745 O O . MET A 1 100 ? -46.173 -10.932 45.249 1.00 64.81 100 MET A O 1
ATOM 749 N N . SER A 1 101 ? -44.271 -12.117 45.376 1.00 65.75 101 SER A N 1
ATOM 750 C CA . SER A 1 101 ? -44.920 -13.436 45.415 1.00 65.75 101 SER A CA 1
ATOM 751 C C . SER A 1 101 ? -45.231 -13.915 46.840 1.00 65.75 101 SER A C 1
ATOM 753 O O . SER A 1 101 ? -45.956 -14.890 47.009 1.00 65.75 101 SER A O 1
ATOM 755 N N . THR A 1 102 ? -44.702 -13.242 47.866 1.00 52.22 102 THR A N 1
ATOM 756 C CA . THR A 1 102 ? -44.776 -13.653 49.278 1.00 52.22 102 THR A CA 1
ATOM 757 C C . THR A 1 102 ? -45.481 -12.604 50.142 1.00 52.22 102 THR A C 1
ATOM 759 O O . THR A 1 102 ? -44.979 -12.181 51.172 1.00 52.22 102 THR A O 1
ATOM 762 N N . ASP A 1 103 ? -46.686 -12.203 49.735 1.00 54.28 103 ASP A N 1
ATOM 763 C CA . ASP A 1 103 ? -47.667 -11.544 50.611 1.00 54.28 103 ASP A CA 1
ATOM 764 C C . ASP A 1 103 ? -48.935 -12.410 50.671 1.00 54.28 103 ASP A C 1
ATOM 766 O O . ASP A 1 103 ? -50.030 -12.036 50.255 1.00 54.28 103 ASP A O 1
ATOM 770 N N . SER A 1 104 ? -48.757 -13.657 51.104 1.00 55.31 104 SER A N 1
ATOM 771 C CA . SER A 1 104 ? -49.795 -14.552 51.619 1.00 55.31 104 SER A CA 1
ATOM 772 C C . SER A 1 104 ? -49.101 -15.704 52.350 1.00 55.31 104 SER A C 1
ATOM 774 O O . SER A 1 104 ? -48.201 -16.320 51.793 1.00 55.31 104 SER A O 1
ATOM 776 N N . GLU A 1 105 ? -49.571 -15.992 53.564 1.00 43.03 105 GLU A N 1
ATOM 777 C CA . GLU A 1 105 ? -49.225 -17.129 54.442 1.00 43.03 105 GLU A CA 1
ATOM 778 C C . GLU A 1 105 ? -48.158 -16.895 55.528 1.00 43.03 105 GLU A C 1
ATOM 780 O O . GLU A 1 105 ? -47.030 -17.383 55.502 1.00 43.03 105 GLU A O 1
ATOM 785 N N . ASP A 1 106 ? -48.620 -16.213 56.582 1.00 44.22 106 ASP A N 1
ATOM 786 C CA . ASP A 1 106 ? -48.282 -16.540 57.969 1.00 44.22 106 ASP A CA 1
ATOM 787 C C . ASP A 1 106 ? -48.913 -17.908 58.350 1.00 44.22 106 ASP A C 1
ATOM 789 O O . ASP A 1 106 ? -50.046 -18.204 57.967 1.00 44.22 106 ASP A O 1
ATOM 793 N N . VAL A 1 107 ? -48.198 -18.684 59.177 1.00 42.97 107 VAL A N 1
ATOM 794 C CA . VAL A 1 107 ? -48.594 -19.917 59.903 1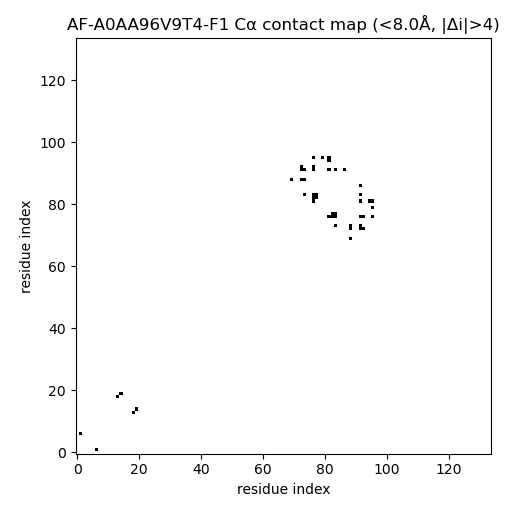.00 42.97 107 VAL A CA 1
ATOM 795 C C . VAL A 1 107 ? -48.547 -21.267 59.152 1.00 42.97 107 VAL A C 1
ATOM 797 O O . VAL A 1 107 ? -49.540 -21.752 58.624 1.00 42.97 107 VAL A O 1
ATOM 800 N N . SER A 1 108 ? -47.465 -22.033 59.352 1.00 38.78 108 SER A N 1
ATOM 801 C CA . SER A 1 108 ? -47.538 -23.273 60.158 1.00 38.78 108 SER A CA 1
ATOM 802 C C . SER A 1 108 ? -46.169 -23.927 60.401 1.00 38.78 108 SER A C 1
ATOM 804 O O . SER A 1 108 ? -45.378 -24.201 59.505 1.00 38.78 108 SER A O 1
ATOM 806 N N . LYS A 1 109 ? -45.906 -24.183 61.686 1.00 45.19 109 LYS A N 1
ATOM 807 C CA . LYS A 1 109 ? -44.933 -25.156 62.197 1.00 45.19 109 LYS A CA 1
ATOM 808 C C . LYS A 1 109 ? -45.313 -26.563 61.715 1.00 45.19 109 LYS A C 1
ATOM 810 O O . LYS A 1 109 ? -46.503 -26.845 61.696 1.00 45.19 109 LYS A O 1
ATOM 815 N N . THR A 1 110 ? -44.328 -27.437 61.483 1.00 35.38 110 THR A N 1
ATOM 816 C CA . THR A 1 110 ? -43.961 -28.609 62.325 1.00 35.38 110 THR A CA 1
ATOM 817 C C . THR A 1 110 ? -43.168 -29.641 61.513 1.00 35.38 110 THR A C 1
ATOM 819 O O . THR A 1 110 ? -43.559 -29.948 60.398 1.00 35.38 110 THR A O 1
ATOM 822 N N . GLU A 1 111 ? -42.076 -30.139 62.114 1.00 35.16 111 GLU A N 1
ATOM 823 C CA . GLU A 1 111 ? -41.625 -31.552 62.168 1.00 35.16 111 GLU A CA 1
ATOM 824 C C . GLU A 1 111 ? -41.794 -32.390 60.883 1.00 35.16 111 GLU A C 1
ATOM 826 O O . GLU A 1 111 ? -42.893 -32.623 60.415 1.00 35.16 111 GLU A O 1
ATOM 831 N N . GLY A 1 112 ? -40.765 -32.940 60.248 1.00 33.09 112 GLY A N 1
ATOM 832 C CA . GLY A 1 112 ? -39.6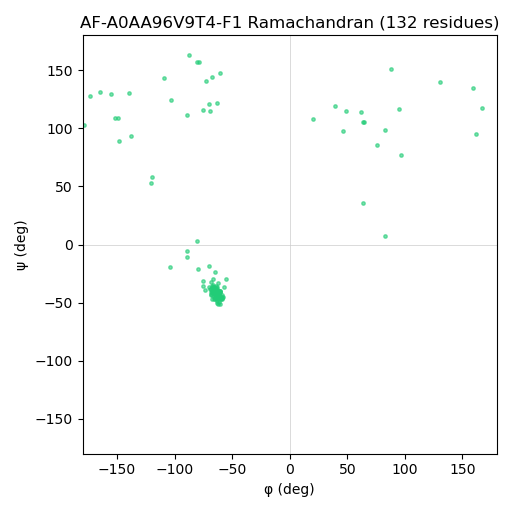87 -33.732 60.815 1.00 33.09 112 GLY A CA 1
ATOM 833 C C . GLY A 1 112 ? -39.563 -35.009 59.970 1.00 33.09 112 GLY A C 1
ATOM 834 O O . GLY A 1 112 ? -40.571 -35.585 59.598 1.00 33.09 112 GLY A O 1
ATOM 835 N N . VAL A 1 113 ? -38.317 -35.418 59.715 1.00 40.16 113 VAL A N 1
ATOM 836 C CA . VAL A 1 113 ? -37.867 -36.800 59.447 1.00 40.16 113 VAL A CA 1
ATOM 837 C C . VAL A 1 113 ? -38.436 -37.528 58.210 1.00 40.16 113 VAL A C 1
ATOM 839 O O . VAL A 1 113 ? -39.598 -37.886 58.165 1.00 40.16 113 VAL A O 1
ATOM 842 N N . ASP A 1 114 ? -37.558 -37.808 57.238 1.00 42.94 114 ASP A N 1
ATOM 843 C CA . ASP A 1 114 ? -37.267 -39.148 56.668 1.00 42.94 114 ASP A CA 1
ATOM 844 C C . ASP A 1 114 ? -36.563 -38.958 55.307 1.00 42.94 114 ASP A C 1
ATOM 846 O O . ASP A 1 114 ? -37.134 -38.481 54.335 1.00 42.94 114 ASP A O 1
ATOM 850 N N . LYS A 1 115 ? -35.228 -38.989 55.242 1.00 43.12 115 LYS A N 1
ATOM 851 C CA . LYS A 1 115 ? -34.347 -40.168 55.202 1.00 43.12 115 LYS A CA 1
ATOM 852 C C . LYS A 1 115 ? -34.546 -41.020 53.938 1.00 43.12 115 LYS A C 1
ATOM 854 O O . LYS A 1 115 ? -35.476 -41.798 53.841 1.00 43.12 115 LYS A O 1
ATOM 859 N N . ALA A 1 116 ? -33.554 -40.884 53.054 1.00 43.53 116 ALA A N 1
ATOM 860 C CA . ALA A 1 116 ? -32.990 -41.901 52.169 1.00 43.53 116 ALA A CA 1
ATOM 861 C C . ALA A 1 116 ? -33.950 -42.764 51.332 1.00 43.53 116 ALA A C 1
ATOM 863 O O . ALA A 1 116 ? -34.539 -43.703 51.839 1.00 43.53 116 ALA A O 1
ATOM 864 N N . GLU A 1 117 ? -33.870 -42.616 50.010 1.00 44.00 117 GLU A N 1
ATOM 865 C CA . GLU A 1 117 ? -33.737 -43.794 49.150 1.00 44.00 117 GLU A CA 1
ATOM 866 C C . GLU A 1 117 ? -32.938 -43.425 47.893 1.00 44.00 117 GLU A C 1
ATOM 868 O O . GLU A 1 117 ? -33.365 -42.671 47.022 1.00 44.00 117 GLU A O 1
ATOM 873 N N . LYS A 1 118 ? -31.714 -43.945 47.854 1.00 43.78 118 LYS A N 1
ATOM 874 C CA . LYS A 1 118 ? -30.808 -43.969 46.714 1.00 43.78 118 LYS A CA 1
ATOM 875 C C . LYS A 1 118 ? -31.109 -45.244 45.941 1.00 43.78 118 LYS A C 1
ATOM 877 O O . LYS A 1 118 ? -30.740 -46.300 46.440 1.00 43.78 118 LYS A O 1
ATOM 882 N N . LEU A 1 119 ? -31.662 -45.159 44.735 1.00 45.31 119 LEU A N 1
ATOM 883 C CA . LEU A 1 119 ? -31.649 -46.268 43.775 1.00 45.31 119 LEU A CA 1
ATOM 884 C C . LEU A 1 119 ? -31.600 -45.730 42.339 1.00 45.31 119 LEU A C 1
ATOM 886 O O . LEU A 1 119 ? -32.619 -45.544 41.683 1.00 45.31 119 LEU A O 1
ATOM 890 N N . GLU A 1 120 ? -30.385 -45.522 41.836 1.00 48.88 120 GLU A N 1
ATOM 891 C CA . GLU A 1 120 ? -30.114 -45.783 40.421 1.00 48.88 120 GLU A CA 1
ATOM 892 C C . GLU A 1 120 ? -30.089 -47.305 40.223 1.00 48.88 120 GLU A C 1
ATOM 894 O O . GLU A 1 120 ? -29.515 -48.024 41.051 1.00 48.88 120 GLU A O 1
ATOM 899 N N . PRO A 1 121 ? -30.642 -47.809 39.110 1.00 48.56 121 PRO A N 1
ATOM 900 C CA . PRO A 1 121 ? -29.823 -48.725 38.332 1.00 48.56 121 PRO A CA 1
ATOM 901 C C . PRO A 1 121 ? -29.939 -48.539 36.813 1.00 48.56 121 PRO A C 1
ATOM 903 O O . PRO A 1 121 ? -31.006 -48.573 36.215 1.00 48.56 121 PRO A O 1
ATOM 906 N N . GLN A 1 122 ? -28.748 -48.467 36.228 1.00 41.03 122 GLN A N 1
ATOM 907 C CA . GLN A 1 122 ? -28.254 -49.260 35.105 1.00 41.03 122 GLN A CA 1
ATOM 908 C C . GLN A 1 122 ? -28.906 -49.174 33.711 1.00 41.03 122 GLN A C 1
ATOM 910 O O . GLN A 1 122 ? -29.898 -49.825 33.404 1.00 41.03 122 GLN A O 1
ATOM 915 N N . ILE A 1 123 ? -28.172 -48.488 32.823 1.00 47.44 123 ILE A N 1
ATOM 916 C CA . ILE A 1 123 ? -27.546 -49.036 31.599 1.00 47.44 123 ILE A CA 1
ATOM 917 C C . ILE A 1 123 ? -28.135 -50.361 31.084 1.00 47.44 123 ILE A C 1
ATOM 919 O O . ILE A 1 123 ? -27.837 -51.420 31.630 1.00 47.44 123 ILE A O 1
ATOM 923 N N . ASN A 1 124 ? -28.867 -50.295 29.964 1.00 46.19 124 ASN A N 1
ATOM 924 C CA . ASN A 1 124 ? -28.561 -51.000 28.707 1.00 46.19 124 ASN A CA 1
ATOM 925 C C . ASN A 1 124 ? -29.763 -50.959 27.740 1.00 46.19 124 ASN A C 1
ATOM 927 O O . ASN A 1 124 ? -30.793 -51.576 27.990 1.00 46.19 124 ASN A O 1
ATOM 931 N N . SER A 1 125 ? -29.588 -50.337 26.576 1.00 52.72 125 SER A N 1
ATOM 932 C CA . SER A 1 125 ? -30.075 -50.901 25.311 1.00 52.72 125 SER A CA 1
ATOM 933 C C . SER A 1 125 ? -29.152 -50.372 24.205 1.00 52.72 125 SER A C 1
ATOM 935 O O . SER A 1 125 ? -28.940 -49.172 24.087 1.00 52.72 125 SER A O 1
ATOM 937 N N . LYS A 1 126 ? -28.314 -51.256 23.656 1.00 56.78 126 LYS A N 1
ATOM 938 C CA . LYS A 1 126 ? -28.547 -51.946 22.377 1.00 56.78 126 LYS A CA 1
ATOM 939 C C . LYS A 1 126 ? -28.291 -50.992 21.203 1.00 56.78 126 LYS A C 1
ATOM 941 O O . LYS A 1 126 ? -29.141 -50.204 20.832 1.00 56.78 126 LYS A O 1
ATOM 946 N N . THR A 1 127 ? -27.032 -50.894 20.778 1.00 52.22 127 THR A N 1
ATOM 947 C CA . THR A 1 127 ? -26.564 -51.437 19.485 1.00 52.22 127 THR A CA 1
ATOM 948 C C . THR A 1 127 ? -27.485 -51.099 18.316 1.00 52.22 127 THR A C 1
ATOM 950 O O . THR A 1 127 ? -28.408 -51.856 18.031 1.00 52.22 127 THR A O 1
ATO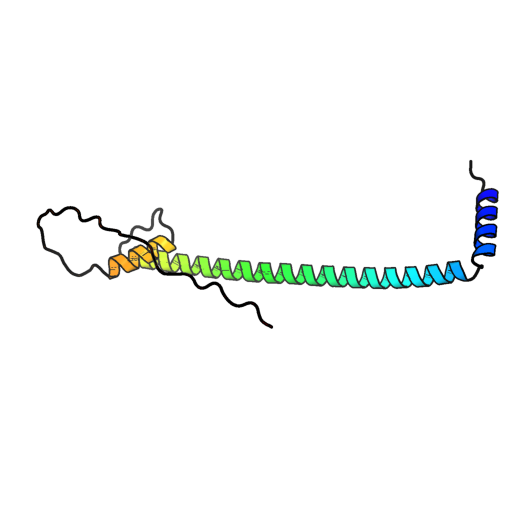M 953 N N . GLU A 1 128 ? -27.126 -50.055 17.578 1.00 55.06 128 GLU A N 1
ATOM 954 C CA . GLU A 1 128 ? -27.344 -50.007 16.135 1.00 55.06 128 GLU A CA 1
ATOM 955 C C . GLU A 1 128 ? -26.087 -49.408 15.492 1.00 55.06 128 GLU A C 1
ATOM 957 O O . GLU A 1 128 ? -25.836 -48.208 15.476 1.00 55.06 128 GLU A O 1
ATOM 962 N N . SER A 1 129 ? -25.211 -50.330 15.103 1.00 53.09 129 SER A N 1
ATOM 963 C CA . SER A 1 129 ? -24.331 -50.166 13.950 1.00 53.09 129 SER A CA 1
ATOM 964 C C . SER A 1 129 ? -25.116 -50.663 12.733 1.00 53.09 129 SER A C 1
ATOM 966 O O . SER A 1 129 ? -26.061 -51.427 12.934 1.00 53.09 129 SER A O 1
ATOM 968 N N . VAL A 1 130 ? -24.663 -50.300 11.525 1.00 57.56 130 VAL A N 1
ATOM 969 C CA . VAL A 1 130 ? -25.304 -50.469 10.198 1.00 57.56 130 VAL A CA 1
ATOM 970 C C . VAL A 1 130 ? -26.077 -49.181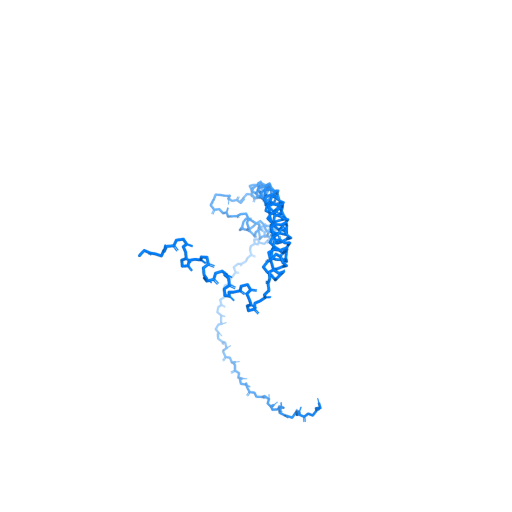 9.843 1.00 57.56 130 VAL A C 1
ATOM 972 O O . VAL A 1 130 ? -26.934 -48.753 10.595 1.00 57.56 130 VAL A O 1
ATOM 975 N N . ASP A 1 131 ? -25.765 -48.418 8.797 1.00 57.06 131 ASP A N 1
ATOM 976 C CA . ASP A 1 131 ? -25.355 -48.842 7.464 1.00 57.06 131 ASP A CA 1
ATOM 977 C C . ASP A 1 131 ? -24.516 -47.756 6.770 1.00 57.06 131 ASP A C 1
ATOM 979 O O . ASP A 1 131 ? -24.903 -46.590 6.677 1.00 57.06 131 ASP A O 1
ATOM 983 N N . SER A 1 132 ? -23.367 -48.175 6.246 1.00 54.94 132 SER A N 1
ATOM 984 C CA . SER A 1 132 ? -22.793 -47.578 5.046 1.00 54.94 132 SER A CA 1
ATOM 985 C C . SER A 1 132 ? -23.691 -47.984 3.890 1.00 54.94 132 SER A C 1
ATOM 987 O O . SER A 1 132 ? -23.752 -49.181 3.674 1.00 54.94 132 SER A O 1
ATOM 989 N N . GLN A 1 133 ? -24.294 -47.054 3.144 1.00 56.22 133 GLN A N 1
ATOM 990 C CA . GLN A 1 133 ? -24.508 -47.114 1.685 1.00 56.22 133 GLN A CA 1
ATOM 991 C C . GLN A 1 133 ? -25.219 -45.832 1.223 1.00 56.22 133 GLN A C 1
ATOM 993 O O . GLN A 1 133 ? -26.424 -45.689 1.412 1.00 56.22 133 GLN A O 1
ATOM 998 N N . GLN A 1 134 ? -24.466 -44.907 0.621 1.00 51.69 134 GLN A N 1
ATOM 999 C CA . GLN A 1 134 ? -24.608 -44.432 -0.768 1.00 51.69 134 GLN A CA 1
ATOM 1000 C C . GLN A 1 134 ? -23.894 -43.088 -0.953 1.00 51.69 134 GLN A C 1
ATOM 1002 O O . GLN A 1 134 ? -24.120 -42.168 -0.138 1.00 51.69 134 GLN A O 1
#

Organism: NCBI:txid3028294

Secondary structure (DSSP, 8-state):
---HHHHHHHHHHHHHHH-TTHHHHHHHHHHHHHHHHHHHHHHHHHHHHHHHHHHHHHHHHHHHHHHHHHHHHHHHHHHTT---TT--HHHHHHHHHHHHT-SS------------------------------

Sequence (134 aa):
MIGGLEVLFIIIVVLVLFGPDKIPELARAVGGAMGEFKTAQKAAEFDLSGFDALNRENAEAKKKETAALNEKIIKMADEAGISTEGKTADELLVLISEKMSTDSEDVSKTEGVDKAEKLEPQINSKTESVDSQQ

Solvent-accessible surface area (backbone atoms only — not comparable to full-atom values): 8462 Å² total; per-residue (Å²): 128,91,46,75,65,57,56,50,50,52,50,51,53,51,32,68,76,62,35,77,66,47,60,60,52,50,51,50,51,52,50,50,53,52,51,52,49,52,51,52,49,53,51,52,53,50,55,52,54,52,49,54,52,54,50,49,54,53,51,53,52,50,52,51,53,53,51,54,50,43,55,52,49,52,53,55,32,51,76,70,73,41,83,67,83,94,57,51,64,70,58,47,54,52,51,49,57,54,53,73,70,61,84,74,83,84,88,81,89,79,85,79,89,84,81,86,86,90,76,89,82,79,92,84,83,80,88,79,81,85,77,94,85,134